Protein AF-A0A4R4LPW3-F1 (afdb_monomer)

Sequence (80 aa):
MAIENLHASGMLDHEATCERELAIVRAQFNPASAGGWGIIFDRHAHRWTAVCGSRVIVHAGSAGELREKITSGRWDLAAG

Mean predicted aligned error: 9.11 Å

Foldseek 3Di:
DPPVVVVVVVVVVVVVVQVVLQVVLCVVFADPPQFGWDWDQDPVVCWIWTDTPPWWIDIDNDSVVSVCCVVVVVTDGRDD

Radius of gyration: 15.27 Å; Cα contacts (8 Å, |Δi|>4): 95; chains: 1; bounding box: 40×19×50 Å

Nearest PDB structures (foldseek):
  6rxy-assembly1_UG  TM=5.220E-01  e=2.804E+00  Thermochaetoides thermophila
  6zqd-assembly1_UG  TM=6.423E-01  e=6.727E+00  Saccharomyces cerevisiae S288C
  7pqh-assembly1_G  TM=6.488E-01  e=6.727E+00  Saccharomyces cerevisiae
  7v5z-assembly1_D  TM=2.899E-01  e=9.194E+00  Staphylococcus aureus subsp. aureus NCTC 8325

Secondary structure (DSSP, 8-state):
--SHHHHHHHHHHHHHHHHHHHHHHHHHH--SSTT-EEEEEETTTTEEEEEETTTEEEEESSHHHHHHHHHHT---B---

Structure (mmCIF, N/CA/C/O backbone):
data_AF-A0A4R4LPW3-F1
#
_entry.id   AF-A0A4R4LPW3-F1
#
loop_
_atom_site.group_PDB
_atom_site.id
_atom_site.type_symbol
_atom_site.label_atom_id
_atom_site.label_alt_id
_atom_site.label_comp_id
_atom_site.label_asym_id
_atom_site.label_entity_id
_atom_site.label_seq_id
_atom_site.pdbx_PDB_ins_code
_atom_site.Cartn_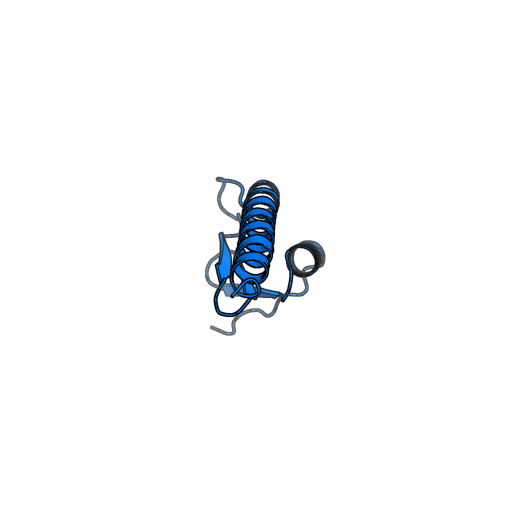x
_atom_site.Cartn_y
_atom_site.Cartn_z
_atom_site.occupancy
_atom_site.B_iso_or_equiv
_atom_site.auth_seq_id
_atom_site.auth_comp_id
_atom_site.auth_asym_id
_atom_site.auth_atom_id
_atom_site.pdbx_PDB_model_num
ATOM 1 N N . MET A 1 1 ? 21.354 -9.038 -35.152 1.00 45.19 1 MET A N 1
ATOM 2 C CA . MET A 1 1 ? 20.305 -9.315 -34.148 1.00 45.19 1 MET A CA 1
ATOM 3 C C . MET A 1 1 ? 20.759 -8.667 -32.847 1.00 45.19 1 MET A C 1
ATOM 5 O O . MET A 1 1 ? 21.683 -9.179 -32.238 1.00 45.19 1 MET A O 1
ATOM 9 N N . ALA A 1 2 ? 20.266 -7.470 -32.514 1.00 53.00 2 ALA A N 1
ATOM 10 C CA . ALA A 1 2 ? 20.774 -6.679 -31.377 1.00 53.00 2 ALA A CA 1
ATOM 11 C C . ALA A 1 2 ? 19.679 -5.838 -30.688 1.00 53.00 2 ALA A C 1
ATOM 13 O O . ALA A 1 2 ? 19.976 -4.834 -30.054 1.00 53.00 2 ALA A O 1
ATOM 14 N N . ILE A 1 3 ? 18.407 -6.216 -30.852 1.00 53.25 3 ILE A N 1
ATOM 15 C CA . ILE A 1 3 ? 17.263 -5.451 -30.322 1.00 53.25 3 ILE A CA 1
ATOM 16 C C . ILE A 1 3 ? 16.613 -6.176 -29.127 1.00 53.25 3 ILE A C 1
ATOM 18 O O . ILE A 1 3 ? 15.892 -5.567 -28.349 1.00 53.25 3 ILE A O 1
ATOM 22 N N . GLU A 1 4 ? 16.937 -7.452 -28.899 1.00 52.81 4 GLU A N 1
ATOM 23 C CA . GLU A 1 4 ? 16.302 -8.258 -27.845 1.00 52.81 4 GLU A CA 1
ATOM 24 C C . GLU A 1 4 ? 16.922 -8.051 -26.447 1.00 52.81 4 GLU A C 1
ATOM 26 O O . GLU A 1 4 ? 16.239 -8.237 -25.445 1.00 52.81 4 GLU A O 1
ATOM 31 N N . ASN A 1 5 ? 18.170 -7.572 -26.348 1.00 47.06 5 ASN A N 1
ATOM 32 C CA . ASN A 1 5 ? 18.852 -7.416 -25.051 1.00 47.06 5 ASN A CA 1
ATOM 33 C C . ASN A 1 5 ? 18.513 -6.126 -24.287 1.00 47.06 5 ASN A C 1
ATOM 35 O O . ASN A 1 5 ? 18.630 -6.105 -23.067 1.00 47.06 5 ASN A O 1
ATOM 39 N N . LEU A 1 6 ? 18.077 -5.056 -24.959 1.00 51.59 6 LEU A N 1
ATOM 40 C CA . LEU A 1 6 ? 17.733 -3.791 -24.287 1.00 51.59 6 LEU A CA 1
ATOM 41 C C . LEU A 1 6 ? 16.396 -3.871 -23.539 1.00 51.59 6 LEU A C 1
ATOM 43 O O . LEU A 1 6 ? 16.228 -3.235 -22.500 1.00 51.59 6 LEU A O 1
ATOM 47 N N . HIS A 1 7 ? 15.459 -4.678 -24.042 1.00 50.97 7 HIS A N 1
ATOM 48 C CA . HIS A 1 7 ? 14.138 -4.812 -23.432 1.00 50.97 7 HIS A CA 1
ATOM 49 C C . HIS A 1 7 ? 14.196 -5.624 -22.128 1.00 50.97 7 HIS A C 1
ATOM 51 O O . HIS A 1 7 ? 13.532 -5.278 -21.154 1.00 50.97 7 HIS A O 1
ATOM 57 N N . ALA A 1 8 ? 15.055 -6.650 -22.085 1.00 53.56 8 ALA A N 1
ATOM 58 C CA . ALA A 1 8 ? 15.276 -7.460 -20.892 1.00 53.56 8 ALA A CA 1
ATOM 59 C C . ALA A 1 8 ? 15.941 -6.657 -19.760 1.00 53.56 8 ALA A C 1
ATOM 61 O O . ALA A 1 8 ? 15.518 -6.768 -18.613 1.00 53.56 8 ALA A O 1
ATOM 62 N N . SER A 1 9 ? 16.926 -5.803 -20.069 1.00 57.06 9 SER A N 1
ATOM 63 C CA . SER A 1 9 ? 17.578 -4.955 -19.060 1.00 57.06 9 SER A CA 1
ATOM 64 C C . SER A 1 9 ? 16.612 -3.944 -18.438 1.00 57.06 9 SER A C 1
ATOM 66 O O . SER A 1 9 ? 16.509 -3.881 -17.218 1.00 57.06 9 SER A O 1
ATOM 68 N N . GLY A 1 10 ? 15.819 -3.238 -19.254 1.00 59.38 10 GLY A N 1
ATOM 69 C CA . GLY A 1 10 ? 14.841 -2.271 -18.742 1.00 59.38 10 GLY A CA 1
ATOM 70 C C . GLY A 1 10 ? 13.732 -2.899 -17.887 1.00 59.38 10 GLY A C 1
ATOM 71 O O . GLY A 1 10 ? 13.263 -2.276 -16.936 1.00 59.38 10 GLY A O 1
ATOM 72 N N . MET A 1 11 ? 13.333 -4.142 -18.179 1.00 60.75 11 MET A N 1
ATOM 73 C CA . MET A 1 11 ? 12.378 -4.886 -17.348 1.00 60.75 11 MET A CA 1
ATOM 74 C C . MET A 1 11 ? 12.979 -5.329 -16.008 1.00 60.75 11 MET A C 1
ATOM 76 O O . MET A 1 11 ? 12.295 -5.248 -14.990 1.00 60.75 11 MET A O 1
ATOM 80 N N . LEU A 1 12 ? 14.246 -5.755 -15.989 1.00 62.91 12 LEU A N 1
ATOM 81 C CA . LEU A 1 12 ? 14.943 -6.155 -14.760 1.00 62.91 12 LEU A CA 1
ATOM 82 C C . LEU A 1 12 ? 15.175 -4.964 -13.821 1.00 62.91 12 LEU A C 1
ATOM 84 O O . LEU A 1 12 ? 14.981 -5.086 -12.612 1.00 62.91 12 LEU A O 1
ATOM 88 N N . ASP A 1 13 ? 15.518 -3.798 -14.372 1.00 72.44 13 ASP A N 1
ATOM 89 C CA . ASP A 1 13 ? 15.665 -2.559 -13.600 1.00 72.44 13 ASP A CA 1
ATOM 90 C C . ASP A 1 13 ? 14.328 -2.105 -12.993 1.00 72.44 13 ASP A C 1
ATOM 92 O O . ASP A 1 13 ? 14.265 -1.637 -11.849 1.00 72.44 13 ASP A O 1
ATOM 96 N N . HIS A 1 14 ? 13.236 -2.273 -13.743 1.00 75.12 14 HIS A N 1
ATOM 97 C CA . HIS A 1 14 ? 11.895 -1.955 -13.267 1.00 75.12 14 HIS A CA 1
ATOM 98 C C . HIS A 1 14 ? 11.443 -2.910 -12.154 1.00 75.12 14 HIS A C 1
ATOM 100 O O . HIS A 1 14 ? 10.931 -2.457 -11.132 1.00 75.12 14 HIS A O 1
ATOM 106 N N . GLU A 1 15 ? 11.692 -4.212 -12.304 1.00 73.75 15 GLU A N 1
ATOM 107 C CA . GLU A 1 15 ? 11.341 -5.221 -11.301 1.00 73.75 15 GLU A CA 1
ATOM 108 C C . GLU A 1 15 ? 12.094 -4.991 -9.984 1.00 73.75 15 GLU A C 1
ATOM 110 O O . GLU A 1 15 ? 11.466 -4.887 -8.929 1.00 73.75 15 GLU A O 1
ATOM 115 N N . ALA A 1 16 ? 13.413 -4.780 -10.045 1.00 80.62 16 ALA A N 1
ATOM 116 C CA . ALA A 1 16 ? 14.222 -4.463 -8.868 1.00 80.62 16 ALA A CA 1
ATOM 117 C C . ALA A 1 16 ? 13.762 -3.166 -8.174 1.00 80.62 16 ALA A C 1
ATOM 119 O O . ALA A 1 16 ? 13.789 -3.055 -6.944 1.00 80.62 16 ALA A O 1
ATOM 120 N N . THR A 1 17 ? 13.300 -2.184 -8.954 1.00 84.75 17 THR A N 1
ATOM 121 C CA . THR A 1 17 ? 12.718 -0.947 -8.419 1.00 84.75 17 THR A CA 1
ATOM 122 C C . THR A 1 17 ? 11.408 -1.232 -7.683 1.00 84.75 17 THR A C 1
ATOM 124 O O . THR A 1 17 ? 11.260 -0.808 -6.537 1.00 84.75 17 THR A O 1
ATOM 127 N N . CYS A 1 18 ? 10.490 -1.998 -8.279 1.00 84.00 18 CYS A N 1
ATOM 128 C CA . CYS A 1 18 ? 9.226 -2.364 -7.641 1.00 84.00 18 CYS A CA 1
ATOM 129 C C . CYS A 1 18 ? 9.433 -3.208 -6.374 1.00 84.00 18 CYS A C 1
ATOM 131 O O . CYS A 1 18 ? 8.752 -2.985 -5.374 1.00 84.00 18 CYS A O 1
ATOM 133 N N . GLU A 1 19 ? 10.394 -4.134 -6.363 1.00 85.25 19 GLU A N 1
ATOM 134 C CA . GLU A 1 19 ? 10.742 -4.905 -5.163 1.00 85.25 19 GLU A CA 1
ATOM 135 C C . GLU A 1 19 ? 11.284 -4.014 -4.041 1.00 85.25 19 GLU A C 1
ATOM 137 O O . GLU A 1 19 ? 10.895 -4.153 -2.874 1.00 85.25 19 GLU A O 1
ATOM 142 N N . ARG A 1 20 ? 12.143 -3.049 -4.387 1.00 87.12 20 ARG A N 1
ATOM 143 C CA . ARG A 1 20 ? 12.665 -2.069 -3.431 1.00 87.12 20 ARG A CA 1
ATOM 144 C C . ARG A 1 20 ? 11.549 -1.207 -2.852 1.00 87.12 20 ARG A C 1
ATOM 146 O O . ARG A 1 20 ? 11.495 -1.009 -1.637 1.00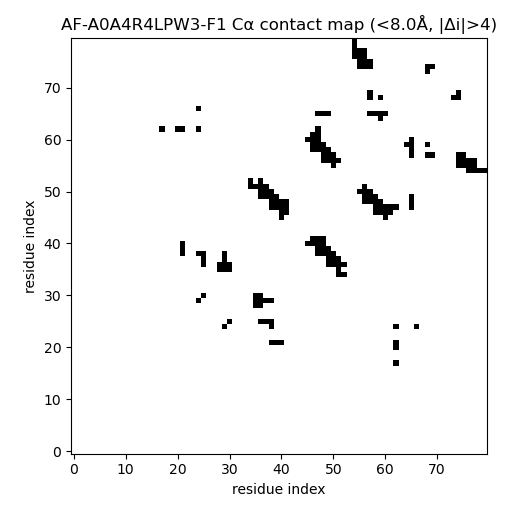 87.12 20 ARG A O 1
ATOM 153 N N . GLU A 1 21 ? 10.651 -0.710 -3.695 1.00 88.50 21 GLU A N 1
ATOM 154 C CA . GLU A 1 21 ? 9.479 0.041 -3.247 1.00 88.50 21 GLU A CA 1
ATOM 155 C C . GLU A 1 21 ? 8.582 -0.814 -2.349 1.00 88.50 21 GLU A C 1
ATOM 157 O O . GLU A 1 21 ? 8.149 -0.348 -1.296 1.00 88.50 21 GLU A O 1
ATOM 162 N N . LEU A 1 22 ? 8.374 -2.087 -2.688 1.00 87.31 22 LEU A N 1
ATOM 163 C CA . LEU A 1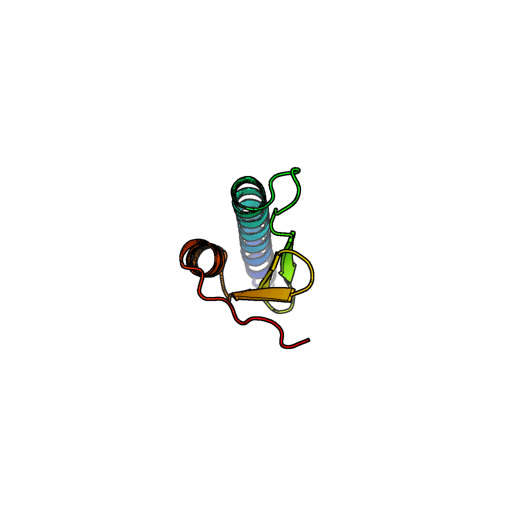 22 ? 7.574 -3.009 -1.887 1.00 87.31 22 LEU A CA 1
ATOM 164 C C . LEU A 1 22 ? 8.152 -3.190 -0.484 1.00 87.31 22 LEU A C 1
ATOM 166 O O . LEU A 1 22 ? 7.405 -3.134 0.496 1.00 87.31 22 LEU A O 1
ATOM 170 N N . ALA A 1 23 ? 9.470 -3.358 -0.370 1.00 87.12 23 ALA A N 1
ATOM 171 C CA . ALA A 1 23 ? 10.146 -3.435 0.921 1.00 87.12 23 ALA A CA 1
ATOM 172 C C . ALA A 1 23 ? 9.951 -2.150 1.744 1.00 87.12 23 ALA A C 1
ATOM 174 O O . ALA A 1 23 ? 9.646 -2.220 2.936 1.00 87.12 23 ALA A O 1
ATOM 175 N N . ILE A 1 24 ? 10.054 -0.981 1.106 1.00 89.62 24 ILE A N 1
ATOM 176 C CA . ILE A 1 24 ? 9.870 0.326 1.752 1.00 89.62 24 ILE A CA 1
ATOM 177 C C . ILE A 1 24 ? 8.431 0.507 2.256 1.00 89.62 24 ILE A C 1
ATOM 179 O O . ILE A 1 24 ? 8.231 0.935 3.394 1.00 89.62 24 ILE A O 1
ATOM 183 N N . VAL A 1 25 ? 7.423 0.182 1.440 1.00 87.75 25 VAL A N 1
ATOM 184 C CA . VAL A 1 25 ? 6.012 0.318 1.836 1.00 87.75 25 VAL A CA 1
ATOM 185 C C . VAL A 1 25 ? 5.675 -0.685 2.945 1.00 87.75 25 VAL A C 1
ATOM 187 O O . VAL A 1 25 ? 5.037 -0.313 3.928 1.00 87.75 25 VAL A O 1
ATOM 190 N N . ARG A 1 26 ? 6.163 -1.931 2.865 1.00 88.56 26 ARG A N 1
ATOM 191 C CA . ARG A 1 26 ? 5.995 -2.923 3.942 1.00 88.56 26 ARG A CA 1
ATOM 192 C C . ARG A 1 26 ? 6.633 -2.462 5.248 1.00 88.56 26 ARG A C 1
ATOM 194 O O . ARG A 1 26 ? 5.992 -2.560 6.285 1.00 88.56 26 ARG A O 1
ATOM 201 N N . ALA A 1 27 ? 7.845 -1.917 5.209 1.00 86.50 27 ALA A N 1
ATOM 202 C CA . ALA A 1 27 ? 8.499 -1.394 6.407 1.00 86.50 27 ALA A CA 1
ATOM 203 C C . ALA A 1 27 ? 7.703 -0.250 7.063 1.00 86.50 27 ALA A C 1
ATOM 205 O O . ALA A 1 27 ? 7.728 -0.109 8.281 1.00 86.50 27 ALA A O 1
ATOM 206 N N . GLN A 1 28 ? 6.982 0.547 6.268 1.00 86.50 28 GLN A N 1
ATOM 207 C CA . GLN A 1 28 ? 6.158 1.649 6.773 1.00 86.50 28 GLN A CA 1
ATOM 208 C C . GLN A 1 28 ? 4.814 1.190 7.340 1.00 86.50 28 GLN A C 1
ATOM 210 O O . GLN A 1 28 ? 4.383 1.699 8.370 1.00 86.50 28 GLN A O 1
ATOM 215 N N . PHE A 1 29 ? 4.137 0.261 6.662 1.00 83.75 29 PHE A N 1
ATOM 216 C CA . PHE A 1 29 ? 2.723 -0.020 6.923 1.00 83.75 29 PHE A CA 1
ATOM 217 C C . PHE A 1 29 ? 2.443 -1.436 7.424 1.00 83.75 29 PHE A C 1
ATOM 219 O O . PHE A 1 29 ? 1.315 -1.688 7.828 1.00 83.75 29 PHE A O 1
ATOM 226 N N . ASN A 1 30 ? 3.426 -2.340 7.460 1.00 82.44 30 ASN A N 1
ATOM 227 C CA . ASN A 1 30 ? 3.286 -3.704 7.982 1.00 82.44 30 ASN A CA 1
ATOM 228 C C . ASN A 1 30 ? 4.046 -3.906 9.314 1.00 82.44 30 ASN A C 1
ATOM 230 O O . ASN A 1 30 ? 4.981 -4.712 9.366 1.00 82.44 30 ASN A O 1
ATOM 234 N N . PRO A 1 31 ? 3.719 -3.178 10.402 1.00 75.88 31 PRO A N 1
ATOM 235 C CA . PRO A 1 31 ? 4.279 -3.490 11.708 1.00 75.88 31 PRO A CA 1
ATOM 236 C C . PRO A 1 31 ? 3.842 -4.896 12.144 1.00 75.88 31 PRO A C 1
ATOM 238 O O . PRO A 1 31 ? 2.696 -5.289 11.953 1.00 75.88 31 PRO A O 1
ATOM 241 N N . ALA A 1 32 ? 4.749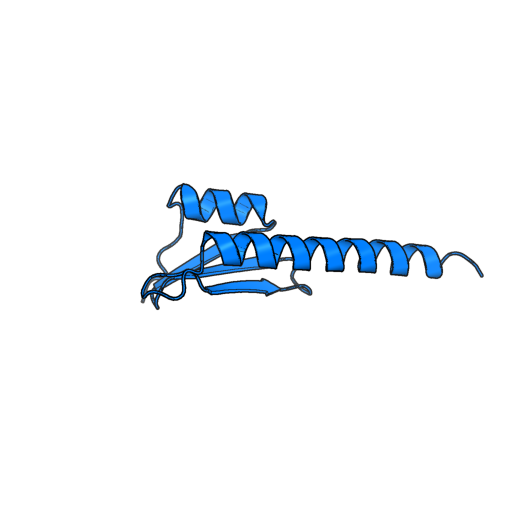 -5.638 12.784 1.00 66.62 32 ALA A N 1
ATOM 242 C CA . ALA A 1 32 ? 4.489 -6.997 13.273 1.00 66.62 32 ALA A CA 1
ATOM 243 C C . ALA A 1 32 ? 3.433 -7.070 14.400 1.00 66.62 32 ALA A C 1
ATOM 245 O O . ALA A 1 32 ? 3.000 -8.158 14.772 1.00 66.62 32 ALA A O 1
ATOM 246 N N . SER A 1 33 ? 3.028 -5.924 14.955 1.00 59.94 33 SER A N 1
ATOM 247 C CA . SER A 1 33 ? 1.973 -5.839 15.966 1.00 59.94 33 SER A CA 1
ATOM 248 C C . SER A 1 33 ? 0.591 -5.814 15.301 1.00 59.94 33 SER A C 1
ATOM 250 O O . SER A 1 33 ? 0.429 -5.249 14.220 1.00 59.94 33 SER A O 1
ATOM 252 N N . ALA A 1 34 ? -0.408 -6.431 15.938 1.00 55.16 34 ALA A N 1
ATOM 253 C CA . ALA A 1 34 ? -1.751 -6.614 15.384 1.00 55.16 34 ALA A CA 1
ATOM 254 C C . ALA A 1 34 ? -2.346 -5.295 14.845 1.00 55.16 34 ALA A C 1
ATOM 256 O O . ALA A 1 34 ? -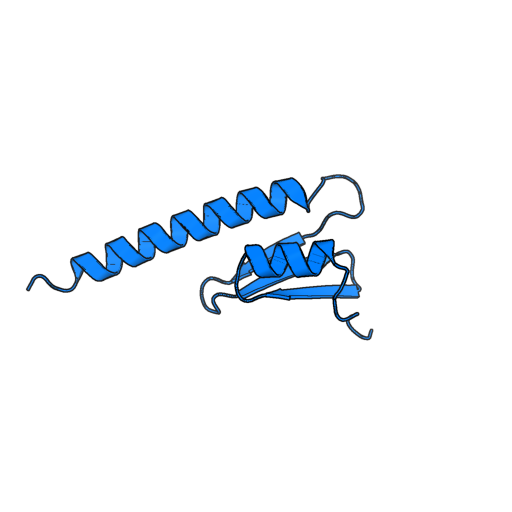2.554 -4.351 15.604 1.00 55.16 34 ALA A O 1
ATOM 257 N N . GLY A 1 35 ? -2.610 -5.241 13.533 1.00 66.69 35 GLY A N 1
ATOM 258 C CA . GLY A 1 35 ? -3.129 -4.053 12.836 1.00 66.69 35 GLY A CA 1
ATOM 259 C C . GLY A 1 35 ? -2.292 -3.572 11.643 1.00 66.69 35 GLY A C 1
ATOM 260 O O . GLY A 1 35 ? -2.653 -2.576 11.022 1.00 66.69 35 GLY A O 1
ATOM 261 N N . GLY A 1 36 ? -1.189 -4.254 11.316 1.00 80.38 36 GLY A N 1
ATOM 262 C CA . GLY A 1 36 ? -0.395 -3.957 10.125 1.00 80.38 36 GLY A CA 1
ATOM 263 C C . GLY A 1 36 ? -1.075 -4.321 8.800 1.00 80.38 36 GLY A C 1
ATOM 264 O O . GLY A 1 36 ? -1.933 -5.202 8.726 1.00 80.38 36 GLY A O 1
ATOM 265 N N . TRP A 1 37 ? -0.665 -3.627 7.742 1.00 86.94 37 TRP A N 1
ATOM 266 C CA . TRP A 1 37 ? -1.096 -3.846 6.368 1.00 86.94 37 TRP A CA 1
ATOM 267 C C . TRP A 1 37 ? -0.298 -4.972 5.708 1.00 86.94 37 TRP A C 1
ATOM 269 O O . TRP A 1 37 ? 0.911 -4.863 5.505 1.00 86.94 37 TRP A O 1
ATOM 279 N N . GLY A 1 38 ? -0.984 -6.017 5.259 1.00 88.94 38 GLY A N 1
ATOM 280 C CA . GLY A 1 38 ? -0.435 -6.980 4.313 1.00 88.94 38 GLY A CA 1
ATOM 281 C C . GLY A 1 38 ? -0.349 -6.353 2.925 1.00 88.94 38 GLY A C 1
ATOM 282 O O . GLY A 1 38 ? -1.374 -6.089 2.307 1.00 88.94 38 GLY A O 1
ATOM 283 N N . ILE A 1 39 ? 0.863 -6.103 2.427 1.00 89.88 39 ILE A N 1
ATOM 284 C CA . ILE A 1 39 ? 1.078 -5.451 1.126 1.00 89.88 39 ILE A CA 1
ATOM 285 C C . ILE A 1 39 ? 1.654 -6.445 0.125 1.00 89.88 39 ILE A C 1
ATOM 287 O O . ILE A 1 39 ? 2.660 -7.111 0.398 1.00 89.88 39 ILE A O 1
ATOM 291 N N . ILE A 1 40 ? 1.028 -6.520 -1.043 1.00 89.81 40 ILE A N 1
ATOM 292 C CA . ILE A 1 40 ? 1.368 -7.405 -2.154 1.00 89.81 40 ILE A CA 1
ATOM 293 C C . ILE A 1 40 ? 1.464 -6.560 -3.427 1.00 89.81 40 ILE A C 1
ATOM 295 O O . ILE A 1 40 ? 0.654 -5.661 -3.648 1.00 89.81 40 ILE A O 1
ATOM 299 N N . PHE A 1 41 ? 2.446 -6.863 -4.269 1.00 89.56 41 PHE A N 1
ATOM 300 C CA . PHE A 1 41 ? 2.545 -6.325 -5.619 1.00 89.56 41 PHE A CA 1
ATOM 301 C C . PHE A 1 41 ? 2.363 -7.470 -6.617 1.00 89.56 41 PHE A C 1
ATOM 303 O O . PHE A 1 41 ? 3.111 -8.447 -6.587 1.00 89.56 41 PHE A O 1
ATOM 310 N N . ASP A 1 42 ? 1.343 -7.368 -7.466 1.00 87.00 42 ASP A N 1
ATOM 311 C CA . ASP A 1 42 ? 1.134 -8.262 -8.597 1.00 87.00 42 ASP A CA 1
ATOM 312 C C . ASP A 1 42 ? 1.890 -7.708 -9.807 1.00 87.00 42 ASP A C 1
ATOM 314 O O . ASP A 1 42 ? 1.491 -6.708 -10.409 1.00 87.00 42 ASP A O 1
ATOM 318 N N . ARG A 1 43 ? 2.985 -8.384 -10.157 1.00 82.81 43 ARG A N 1
ATOM 319 C CA . ARG A 1 43 ? 3.835 -8.052 -11.306 1.00 82.81 43 ARG A CA 1
ATOM 320 C C . ARG A 1 43 ? 3.144 -8.232 -12.656 1.00 82.81 43 ARG A C 1
ATOM 322 O O . ARG A 1 43 ? 3.472 -7.524 -13.595 1.00 82.81 43 ARG A O 1
ATOM 329 N N . HIS A 1 44 ? 2.205 -9.170 -12.772 1.00 82.69 44 HIS A N 1
ATOM 330 C CA . HIS A 1 44 ? 1.530 -9.458 -14.038 1.00 82.69 44 HIS A CA 1
ATOM 331 C C . HIS A 1 44 ? 0.446 -8.419 -14.314 1.00 82.69 44 HIS A C 1
ATOM 333 O O . HIS A 1 44 ? 0.273 -7.980 -15.448 1.00 82.69 44 HIS A O 1
ATOM 339 N N . ALA A 1 45 ? -0.259 -8.001 -13.263 1.00 83.19 45 ALA A N 1
ATOM 340 C CA . ALA A 1 45 ? -1.276 -6.960 -13.339 1.00 83.19 45 ALA A CA 1
ATOM 341 C C . ALA A 1 45 ? -0.721 -5.538 -13.135 1.00 83.19 45 ALA A C 1
ATOM 343 O O . ALA A 1 45 ? -1.502 -4.587 -13.186 1.00 83.19 45 ALA A O 1
ATOM 344 N N . HIS A 1 46 ? 0.584 -5.392 -12.854 1.00 83.62 46 HIS A N 1
ATOM 345 C CA . HIS A 1 46 ? 1.220 -4.151 -12.390 1.00 83.62 46 HIS A CA 1
ATOM 346 C C . HIS A 1 46 ? 0.387 -3.440 -11.308 1.00 83.62 46 HIS A C 1
ATOM 348 O O . HIS A 1 46 ? 0.136 -2.235 -11.366 1.00 83.62 46 HIS A O 1
ATOM 354 N N . ARG A 1 47 ? -0.098 -4.210 -10.326 1.00 89.25 47 ARG A N 1
ATOM 355 C CA . ARG A 1 47 ? -1.081 -3.747 -9.341 1.00 89.25 47 ARG A CA 1
ATOM 356 C C . ARG A 1 47 ? -0.581 -3.926 -7.920 1.00 89.25 47 ARG A C 1
ATOM 358 O O . ARG A 1 47 ? -0.188 -5.010 -7.502 1.00 89.25 47 ARG A O 1
ATOM 365 N N . TRP A 1 48 ? -0.698 -2.862 -7.147 1.00 91.75 48 TRP A N 1
ATOM 366 C CA . TRP A 1 48 ? -0.409 -2.833 -5.725 1.00 91.75 48 TRP A CA 1
ATOM 367 C C . TRP A 1 48 ? -1.682 -3.105 -4.936 1.00 91.75 48 TRP A C 1
ATOM 369 O O . TRP A 1 48 ? -2.719 -2.495 -5.197 1.00 91.75 48 TRP A O 1
ATOM 379 N N . THR A 1 49 ? -1.601 -4.014 -3.971 1.00 89.94 49 THR A N 1
ATOM 380 C CA . THR A 1 49 ? -2.717 -4.380 -3.099 1.00 89.94 49 THR A CA 1
ATOM 381 C C . THR A 1 49 ? -2.273 -4.299 -1.648 1.00 89.94 49 THR A C 1
ATOM 383 O O . THR A 1 49 ? -1.274 -4.912 -1.276 1.00 89.94 49 THR A O 1
ATOM 386 N N . ALA A 1 50 ? -3.009 -3.565 -0.820 1.00 89.94 50 ALA A N 1
ATOM 387 C CA . ALA A 1 50 ? -2.821 -3.558 0.625 1.00 89.94 50 ALA A CA 1
ATOM 388 C C . ALA A 1 50 ? -4.084 -4.055 1.321 1.00 89.94 50 ALA A C 1
ATOM 390 O O . ALA A 1 50 ? -5.193 -3.659 0.971 1.00 89.94 50 ALA A O 1
ATOM 391 N N . VAL A 1 51 ? -3.907 -4.918 2.313 1.00 88.06 51 VAL A N 1
ATOM 392 C CA . VAL A 1 51 ? -4.987 -5.537 3.076 1.00 88.06 51 VAL A CA 1
ATOM 393 C C . VAL A 1 51 ? -4.772 -5.243 4.551 1.00 88.06 51 VAL A C 1
ATOM 395 O O . VAL A 1 51 ? -3.684 -5.483 5.067 1.00 88.06 51 VAL A O 1
ATOM 398 N N . CYS A 1 52 ? -5.791 -4.741 5.240 1.00 85.88 52 CYS A N 1
ATOM 399 C CA . CYS A 1 52 ? -5.767 -4.568 6.691 1.00 85.88 52 CYS A CA 1
ATOM 400 C C . CYS A 1 52 ? -6.931 -5.339 7.318 1.00 85.88 52 CYS A C 1
ATOM 402 O O . CYS A 1 52 ? -8.105 -5.101 7.011 1.00 85.88 52 CYS A O 1
ATOM 404 N N . GLY A 1 53 ? -6.602 -6.303 8.182 1.00 80.56 53 GLY A N 1
ATOM 405 C CA . GLY A 1 53 ? -7.582 -7.236 8.735 1.00 80.56 53 GLY A CA 1
ATOM 406 C C . GLY A 1 53 ? -8.321 -8.026 7.646 1.00 80.56 53 GLY A C 1
ATOM 407 O O . GLY A 1 53 ? -7.768 -8.321 6.592 1.00 80.56 53 GLY A O 1
ATOM 408 N N . SER A 1 54 ? -9.583 -8.379 7.901 1.00 73.94 54 SER A N 1
ATOM 409 C CA . SER A 1 54 ? -10.417 -9.172 6.983 1.00 73.94 54 SER A CA 1
ATOM 410 C C . SER A 1 54 ? -11.374 -8.349 6.112 1.00 73.94 54 SER A C 1
ATOM 412 O O . SER A 1 54 ? -12.160 -8.931 5.372 1.00 73.94 54 SER A O 1
ATOM 414 N N . ARG A 1 55 ? -11.362 -7.013 6.219 1.00 74.88 55 ARG A N 1
ATOM 415 C CA . ARG A 1 55 ? -12.424 -6.153 5.654 1.00 74.88 55 ARG A CA 1
ATOM 416 C C . ARG A 1 55 ? -11.938 -4.970 4.825 1.00 74.88 55 ARG A C 1
ATOM 418 O O . ARG A 1 55 ? -12.753 -4.327 4.171 1.00 74.88 55 ARG A O 1
ATOM 425 N N . VAL A 1 56 ? -10.644 -4.657 4.851 1.00 83.12 56 VAL A N 1
ATOM 426 C CA . VAL A 1 56 ? -10.105 -3.493 4.143 1.00 83.12 56 VAL A CA 1
ATOM 427 C C . VAL A 1 56 ? -9.141 -3.960 3.071 1.00 83.12 56 VAL A C 1
ATOM 429 O O . VAL A 1 56 ? -8.131 -4.587 3.389 1.00 83.12 56 VAL A O 1
ATOM 432 N N . ILE A 1 57 ? -9.457 -3.647 1.814 1.00 86.81 57 ILE A N 1
ATOM 433 C CA . ILE A 1 57 ? -8.624 -3.955 0.651 1.00 86.81 57 ILE A CA 1
ATOM 434 C C . ILE A 1 57 ? -8.442 -2.668 -0.150 1.00 86.81 57 ILE A C 1
ATOM 436 O O . ILE A 1 57 ? -9.406 -1.992 -0.495 1.00 86.81 57 ILE A O 1
ATOM 440 N N . VAL A 1 58 ? -7.194 -2.337 -0.460 1.00 88.12 58 VAL A N 1
ATOM 441 C CA . VAL A 1 58 ? -6.814 -1.138 -1.207 1.00 88.12 58 VAL A CA 1
ATOM 442 C C . VAL A 1 58 ? -6.059 -1.556 -2.445 1.00 88.12 58 VAL A C 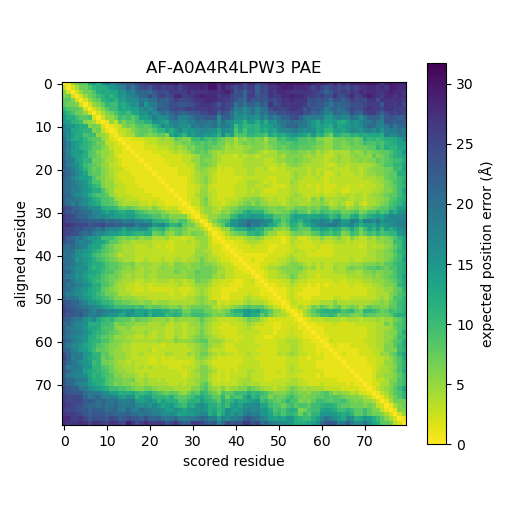1
ATOM 444 O O . VAL A 1 58 ? -5.035 -2.223 -2.339 1.00 88.12 58 VAL A O 1
ATOM 447 N N . HIS A 1 59 ? -6.531 -1.118 -3.606 1.00 90.50 59 HIS A N 1
ATOM 448 C CA . HIS A 1 59 ? -5.831 -1.297 -4.872 1.00 90.50 59 HIS A CA 1
ATOM 449 C C . HIS A 1 59 ? -5.205 0.021 -5.331 1.00 90.50 59 HIS A C 1
ATOM 451 O O . HIS A 1 59 ? -5.824 1.083 -5.213 1.00 90.50 59 HIS A O 1
ATOM 457 N N . ALA A 1 60 ? -4.008 -0.049 -5.904 1.00 89.06 60 ALA A N 1
ATOM 458 C CA . ALA A 1 60 ? -3.325 1.085 -6.514 1.00 89.06 60 ALA A CA 1
ATOM 459 C C . ALA A 1 60 ? -2.491 0.646 -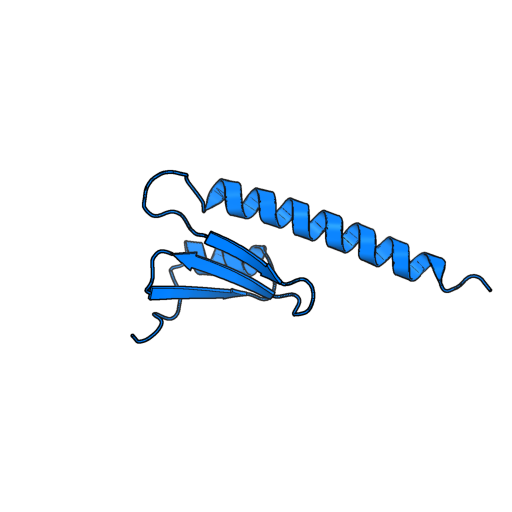7.730 1.00 89.06 60 ALA A C 1
ATOM 461 O O . ALA A 1 60 ? -2.093 -0.514 -7.836 1.00 89.06 60 ALA A O 1
ATOM 462 N N . GLY A 1 61 ? -2.229 1.572 -8.651 1.00 88.75 61 GLY A N 1
ATOM 463 C CA . GLY A 1 61 ? -1.353 1.364 -9.807 1.00 88.75 61 GLY A CA 1
ATOM 464 C C . GLY A 1 61 ? 0.126 1.625 -9.509 1.00 88.75 61 GLY A C 1
ATOM 465 O O . GLY A 1 61 ? 0.986 1.250 -10.297 1.00 88.75 61 GLY A O 1
ATOM 466 N N . SER A 1 62 ? 0.449 2.239 -8.368 1.00 88.06 62 SER A N 1
ATOM 467 C CA . SER A 1 62 ? 1.831 2.519 -7.958 1.00 88.06 62 SER A CA 1
ATOM 468 C C . SER A 1 62 ? 2.013 2.442 -6.444 1.00 88.06 62 SER A C 1
ATOM 470 O O . SER A 1 62 ? 1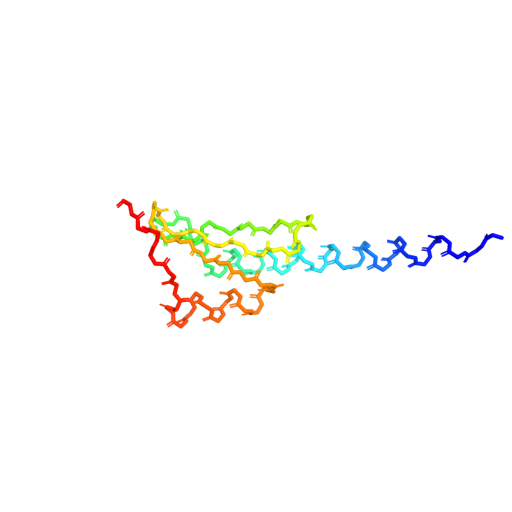.049 2.562 -5.681 1.00 88.06 62 SER A O 1
ATOM 472 N N . ALA A 1 63 ? 3.266 2.309 -6.000 1.00 87.75 63 ALA A N 1
ATOM 473 C CA . ALA A 1 63 ? 3.616 2.382 -4.586 1.00 87.75 63 ALA A CA 1
ATOM 474 C C . ALA A 1 63 ? 3.214 3.733 -3.970 1.00 87.75 63 ALA A C 1
ATOM 476 O O . ALA A 1 63 ? 2.667 3.766 -2.871 1.00 87.75 63 ALA A O 1
ATOM 477 N N . GLY A 1 64 ? 3.441 4.846 -4.677 1.00 88.75 64 GLY A N 1
ATOM 478 C CA . GLY A 1 64 ? 3.065 6.189 -4.220 1.00 88.75 64 GLY A CA 1
ATOM 479 C C . GLY A 1 64 ? 1.560 6.334 -4.000 1.00 88.75 64 GLY A C 1
ATOM 480 O O . GLY A 1 64 ? 1.130 6.714 -2.913 1.00 88.75 64 GLY A O 1
ATOM 481 N N . GLU A 1 65 ? 0.759 5.926 -4.984 1.00 89.81 65 GLU A N 1
ATOM 482 C CA . GLU A 1 65 ? -0.703 5.945 -4.875 1.00 89.81 65 GLU A CA 1
ATOM 483 C C . GLU A 1 65 ? -1.196 5.031 -3.740 1.00 89.81 65 GLU A C 1
ATOM 485 O O . GLU A 1 65 ? -2.105 5.401 -2.995 1.00 89.81 65 GLU A O 1
ATOM 490 N N . LEU A 1 66 ? -0.575 3.860 -3.548 1.00 90.06 66 LEU A N 1
ATOM 491 C CA . LEU A 1 66 ? -0.908 2.975 -2.432 1.00 90.06 66 LEU A CA 1
ATOM 492 C C . LEU A 1 66 ? -0.667 3.672 -1.085 1.00 90.06 66 LEU A C 1
ATOM 494 O O . LEU A 1 66 ? -1.533 3.645 -0.210 1.00 90.06 66 LEU A O 1
ATOM 498 N N . ARG A 1 67 ? 0.488 4.330 -0.925 1.00 89.44 67 ARG A N 1
ATOM 499 C CA . ARG A 1 67 ? 0.836 5.078 0.294 1.00 89.44 67 ARG A CA 1
ATOM 500 C C . ARG A 1 67 ? -0.147 6.209 0.556 1.00 89.44 67 ARG A C 1
ATOM 502 O O . ARG A 1 67 ? -0.569 6.387 1.697 1.00 89.44 67 ARG A O 1
ATOM 509 N N . GLU A 1 68 ? -0.529 6.954 -0.475 1.00 90.12 68 GLU A N 1
ATOM 510 C CA . GLU A 1 68 ? -1.519 8.025 -0.358 1.00 90.12 68 GLU A CA 1
ATOM 511 C C . GLU A 1 68 ? -2.887 7.486 0.056 1.00 90.12 68 GLU A C 1
ATOM 513 O O . GLU A 1 68 ? -3.498 8.025 0.979 1.00 90.12 68 GLU A O 1
ATOM 518 N N . LYS A 1 69 ? -3.361 6.393 -0.553 1.00 88.88 69 LYS A N 1
ATOM 519 C CA . LYS A 1 69 ? -4.643 5.769 -0.189 1.00 88.88 69 LYS A CA 1
ATOM 520 C C . LYS A 1 69 ? -4.648 5.255 1.248 1.00 88.88 69 LYS A C 1
ATOM 522 O O . LYS A 1 69 ? -5.607 5.511 1.973 1.00 88.88 69 LYS A O 1
ATOM 527 N N . ILE A 1 70 ? -3.564 4.607 1.684 1.00 87.50 70 ILE A N 1
ATOM 528 C CA . ILE A 1 70 ? -3.421 4.144 3.071 1.00 87.50 70 ILE A CA 1
ATOM 529 C C . ILE A 1 70 ? -3.358 5.338 4.043 1.00 87.50 70 ILE A C 1
ATOM 531 O O . ILE A 1 70 ? -4.010 5.348 5.080 1.00 87.50 70 ILE A O 1
ATOM 535 N N . THR A 1 71 ? -2.604 6.385 3.721 1.00 86.88 71 THR A N 1
ATOM 536 C CA . THR A 1 71 ? -2.434 7.526 4.641 1.00 86.88 71 THR A CA 1
ATOM 537 C C . THR A 1 71 ? -3.687 8.401 4.710 1.00 86.88 71 THR A C 1
ATOM 539 O O . THR A 1 71 ? -4.019 8.934 5.764 1.00 86.88 71 THR A O 1
ATOM 542 N N . SER A 1 72 ? -4.407 8.544 3.596 1.00 86.19 72 SER A N 1
ATOM 543 C CA . SER A 1 72 ? -5.627 9.356 3.515 1.00 86.19 72 SER A CA 1
ATOM 544 C C . SER A 1 72 ? -6.878 8.652 4.043 1.00 86.19 72 SER A C 1
ATOM 546 O O . SER A 1 72 ? -7.920 9.297 4.155 1.00 86.19 72 SER A O 1
ATOM 548 N N . GLY A 1 73 ? -6.809 7.347 4.337 1.00 77.69 73 GLY A N 1
ATOM 549 C CA . GLY A 1 73 ? -7.973 6.560 4.750 1.00 77.69 73 GLY A CA 1
ATOM 550 C C . GLY A 1 73 ? -9.028 6.394 3.652 1.00 77.69 73 GLY A C 1
ATOM 551 O O . GLY A 1 73 ? -10.176 6.066 3.943 1.00 77.69 73 GLY A O 1
ATOM 552 N N . ARG A 1 74 ? -8.670 6.647 2.385 1.00 72.19 74 ARG A N 1
ATOM 553 C CA . ARG A 1 74 ? -9.564 6.498 1.230 1.00 72.19 74 ARG A CA 1
ATOM 554 C C . ARG A 1 74 ? -9.493 5.071 0.709 1.00 72.19 74 ARG A C 1
ATOM 556 O O . ARG A 1 74 ? -8.850 4.798 -0.305 1.00 72.19 74 ARG A O 1
ATOM 563 N N . TRP A 1 75 ? -10.139 4.165 1.426 1.00 75.75 75 TRP A N 1
ATOM 564 C CA . TRP A 1 75 ? -10.267 2.772 1.028 1.00 75.75 75 TRP A CA 1
ATOM 565 C C . TRP A 1 75 ? -11.720 2.323 1.035 1.00 75.75 75 TRP A C 1
ATOM 567 O O . TRP A 1 75 ? -12.502 2.712 1.903 1.00 75.75 75 TRP A O 1
ATOM 577 N N . ASP A 1 76 ? -12.068 1.484 0.067 1.00 65.38 76 ASP A N 1
ATOM 578 C CA . ASP A 1 76 ? -13.355 0.811 0.046 1.00 65.38 76 ASP A CA 1
ATOM 579 C C . ASP A 1 76 ? -13.370 -0.261 1.142 1.00 65.38 76 ASP A C 1
ATOM 581 O O . ASP A 1 76 ? -1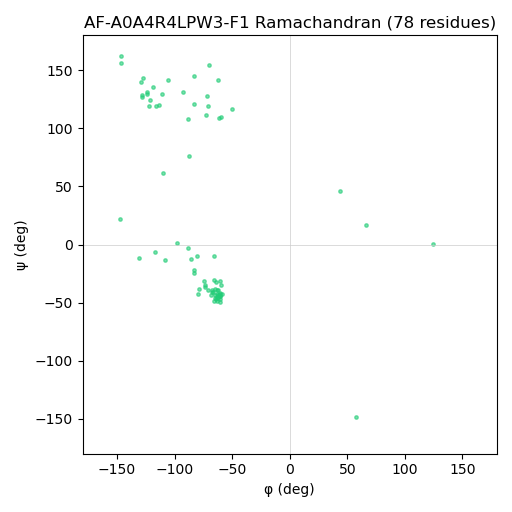2.473 -1.103 1.246 1.00 65.38 76 ASP A O 1
ATOM 585 N N . LEU A 1 77 ? -14.394 -0.225 1.994 1.00 62.12 77 LEU A N 1
ATOM 586 C CA . LEU A 1 77 ? -14.689 -1.350 2.871 1.00 62.12 77 LEU A CA 1
ATOM 587 C C . LEU A 1 77 ? -15.230 -2.465 1.981 1.00 62.12 77 LEU A C 1
ATOM 589 O O . LEU A 1 77 ? -16.253 -2.277 1.320 1.00 62.12 77 LEU A O 1
ATOM 593 N N . ALA A 1 78 ? -14.554 -3.614 1.952 1.00 58.62 78 ALA A N 1
ATOM 594 C CA . ALA A 1 78 ? -15.109 -4.789 1.303 1.00 58.62 78 ALA A CA 1
ATOM 595 C C . ALA A 1 78 ? -16.405 -5.128 2.051 1.00 58.62 78 ALA A C 1
ATOM 597 O O . ALA A 1 78 ? -16.364 -5.499 3.227 1.00 58.62 78 ALA A O 1
ATOM 598 N N . ALA A 1 79 ? -17.550 -4.898 1.403 1.00 52.78 79 ALA A N 1
ATOM 599 C CA . ALA A 1 79 ? -18.848 -5.257 1.949 1.00 52.78 79 ALA A CA 1
ATOM 600 C C . ALA A 1 79 ? -18.842 -6.773 2.182 1.00 52.78 79 ALA A C 1
ATOM 602 O O . ALA A 1 79 ? -18.738 -7.546 1.229 1.00 52.78 79 ALA A O 1
ATOM 603 N N . GLY A 1 80 ? -18.829 -7.160 3.459 1.00 43.50 80 GLY A N 1
ATOM 604 C CA . GLY A 1 80 ? -18.956 -8.547 3.901 1.00 43.50 80 GLY A CA 1
ATOM 605 C C . GLY A 1 80 ? -20.399 -9.009 3.876 1.00 43.50 80 GLY A C 1
ATOM 606 O O . GLY A 1 80 ? -21.288 -8.150 4.077 1.00 43.50 80 GLY A O 1
#

Solvent-accessible surface area (backbone atoms only — not comparable to full-atom values): 4701 Å² total; per-residue (Å²): 141,84,71,72,66,62,59,55,52,57,50,52,56,49,49,56,48,52,53,53,49,49,53,53,51,35,71,73,46,36,52,94,56,95,83,29,32,53,68,48,75,40,79,90,74,53,32,32,37,39,32,40,81,96,44,35,53,40,80,22,77,38,71,68,55,39,52,48,33,65,73,67,67,67,57,58,68,54,85,124

pLDDT: mean 77.5, std 13.93, range [43.5, 91.75]